Protein AF-F9WXV2-F1 (afdb_monomer_lite)

Secondary structure (DSSP, 8-state):
--SHHHHHHHHHHHTTS-SS----HHHHHHHHHHHHHTTSS-TT-------TT--SPPP--BS-HHHHHHHHHHHHHHHHHH-S-------BPPPPP-

pLDDT: mean 92.04, std 10.63, range [38.59, 98.38]

Structure (mmCIF, N/CA/C/O backbone):
data_AF-F9WXV2-F1
#
_entry.id   AF-F9WXV2-F1
#
loop_
_atom_site.group_PDB
_atom_site.id
_atom_site.type_symbol
_atom_site.label_atom_id
_atom_site.label_alt_id
_atom_site.label_comp_id
_atom_site.label_asym_id
_atom_site.label_entity_id
_atom_site.label_seq_id
_atom_site.pdbx_PDB_ins_code
_atom_site.Cartn_x
_atom_site.Cartn_y
_atom_site.Cartn_z
_atom_site.occupancy
_atom_site.B_iso_or_equiv
_atom_site.auth_seq_id
_atom_site.auth_comp_id
_atom_site.auth_asym_id
_atom_site.auth_atom_id
_atom_site.pdbx_PDB_model_num
ATOM 1 N N . MET A 1 1 ? 16.656 -15.241 -7.286 1.00 62.28 1 MET A N 1
ATOM 2 C CA . MET A 1 1 ? 15.984 -13.935 -7.495 1.00 62.28 1 MET A CA 1
ATOM 3 C C . MET A 1 1 ? 16.531 -13.104 -8.666 1.00 62.28 1 MET A C 1
ATOM 5 O O . MET A 1 1 ? 15.901 -12.114 -8.994 1.00 62.28 1 MET A O 1
ATOM 9 N N . GLY A 1 2 ? 17.633 -13.467 -9.340 1.00 86.69 2 GLY A N 1
ATOM 10 C CA . GLY A 1 2 ? 18.236 -12.636 -10.404 1.00 86.69 2 GLY A CA 1
ATOM 11 C C . GLY A 1 2 ? 17.815 -12.949 -11.848 1.00 86.69 2 GLY A C 1
ATOM 12 O O . GLY A 1 2 ? 18.605 -12.725 -12.754 1.00 86.69 2 GLY A O 1
ATOM 13 N N . SER A 1 3 ? 16.632 -13.526 -12.079 1.00 97.19 3 SER A N 1
ATOM 14 C CA . SER A 1 3 ? 16.162 -13.803 -13.448 1.00 97.19 3 SER A CA 1
ATOM 15 C C . SER A 1 3 ? 15.537 -12.565 -14.095 1.00 97.19 3 SER A C 1
ATOM 17 O O . SER A 1 3 ? 15.032 -11.687 -13.394 1.00 97.19 3 SER A O 1
ATOM 19 N N . GLU A 1 4 ? 15.488 -12.535 -15.429 1.00 96.25 4 GLU A N 1
ATOM 20 C CA . GLU A 1 4 ? 14.813 -11.471 -16.192 1.00 96.25 4 GLU A CA 1
ATOM 21 C C . GLU A 1 4 ? 13.348 -11.300 -15.754 1.00 96.25 4 GLU A C 1
ATOM 23 O O . GLU A 1 4 ? 12.890 -10.186 -15.521 1.00 96.25 4 GLU A O 1
ATOM 28 N N . LEU A 1 5 ? 12.632 -12.406 -15.514 1.00 96.50 5 LEU A N 1
ATOM 29 C CA . LEU A 1 5 ? 11.266 -12.367 -14.980 1.00 96.50 5 LEU A CA 1
ATOM 30 C C . LEU A 1 5 ? 11.187 -11.632 -13.632 1.00 96.50 5 LEU A C 1
ATOM 32 O O . LEU A 1 5 ? 10.332 -10.770 -13.446 1.00 96.50 5 LEU A O 1
ATOM 36 N N . ASN A 1 6 ? 12.087 -11.943 -12.694 1.00 97.50 6 ASN A N 1
ATOM 37 C CA . ASN A 1 6 ? 12.102 -11.288 -11.385 1.00 97.50 6 ASN A CA 1
ATOM 38 C C . ASN A 1 6 ? 12.429 -9.795 -11.501 1.00 97.50 6 ASN A C 1
ATOM 40 O O . ASN A 1 6 ? 11.859 -8.991 -10.766 1.00 97.50 6 ASN A O 1
ATOM 44 N N . ARG A 1 7 ? 13.291 -9.410 -12.451 1.00 96.56 7 ARG A N 1
ATOM 45 C CA . ARG A 1 7 ? 13.565 -8.001 -12.747 1.00 96.56 7 ARG A CA 1
ATOM 46 C C . ARG A 1 7 ? 12.304 -7.274 -13.221 1.00 96.56 7 ARG A C 1
ATOM 48 O O . ARG A 1 7 ? 11.992 -6.220 -12.678 1.00 96.56 7 ARG A O 1
ATOM 55 N N . ARG A 1 8 ? 11.538 -7.854 -14.152 1.00 96.75 8 ARG A N 1
ATOM 56 C CA . ARG A 1 8 ? 10.265 -7.273 -14.629 1.00 96.75 8 ARG A CA 1
ATOM 57 C C . ARG A 1 8 ? 9.224 -7.154 -13.514 1.00 96.75 8 ARG A C 1
ATOM 59 O O . ARG A 1 8 ? 8.533 -6.142 -13.417 1.00 96.75 8 ARG A O 1
ATOM 66 N N . ILE A 1 9 ? 9.138 -8.156 -12.636 1.00 97.19 9 ILE A N 1
ATOM 67 C CA . ILE A 1 9 ? 8.281 -8.101 -11.442 1.00 97.19 9 ILE A CA 1
ATOM 68 C C . ILE A 1 9 ? 8.713 -6.945 -10.531 1.00 97.19 9 ILE A C 1
ATOM 70 O O . ILE A 1 9 ? 7.869 -6.174 -10.075 1.00 97.19 9 ILE A O 1
ATOM 74 N N . PHE A 1 10 ? 10.018 -6.786 -10.300 1.00 97.44 10 PHE A N 1
ATOM 75 C CA . PHE A 1 10 ? 10.550 -5.717 -9.459 1.00 97.44 10 PHE A CA 1
ATOM 76 C C . PHE A 1 10 ? 10.292 -4.321 -10.049 1.00 97.44 10 PHE A C 1
ATOM 78 O O . PHE A 1 10 ? 9.840 -3.438 -9.323 1.00 97.44 10 PHE A O 1
ATOM 85 N N . GLU A 1 11 ? 10.481 -4.131 -11.358 1.00 97.81 11 GLU A N 1
ATOM 86 C CA . GLU A 1 11 ? 10.144 -2.887 -12.070 1.00 97.81 11 GLU A CA 1
ATOM 87 C C . GLU A 1 11 ? 8.673 -2.494 -11.850 1.00 97.81 11 GLU A C 1
ATOM 89 O O . GLU A 1 11 ? 8.374 -1.354 -11.488 1.00 97.81 11 GLU A O 1
ATOM 94 N N . ARG A 1 12 ? 7.749 -3.460 -11.952 1.00 97.44 12 ARG A N 1
ATOM 95 C CA . ARG A 1 12 ? 6.310 -3.245 -11.717 1.00 97.44 12 ARG A CA 1
ATOM 96 C C . ARG A 1 12 ? 5.951 -3.024 -10.248 1.00 97.44 12 ARG A C 1
ATOM 98 O O . ARG A 1 12 ? 4.973 -2.328 -9.975 1.00 97.4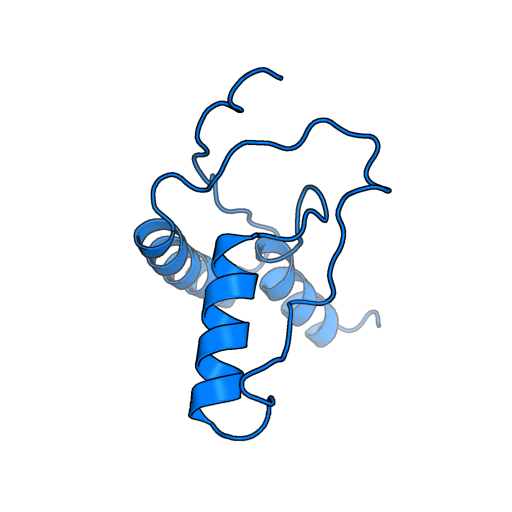4 12 ARG A O 1
ATOM 105 N N 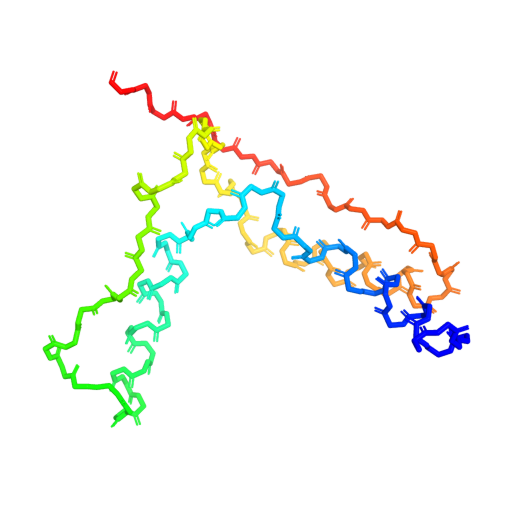. ALA A 1 13 ? 6.700 -3.604 -9.314 1.00 97.50 13 ALA A N 1
ATOM 106 C CA . ALA A 1 13 ? 6.488 -3.432 -7.878 1.00 97.50 13 ALA A CA 1
ATOM 107 C C . ALA A 1 13 ? 7.042 -2.096 -7.354 1.00 97.50 13 ALA A C 1
ATOM 109 O O . ALA A 1 13 ? 6.526 -1.555 -6.374 1.00 97.50 13 ALA A O 1
ATOM 110 N N . PHE A 1 14 ? 8.060 -1.535 -8.016 1.00 97.75 14 PHE A N 1
ATOM 111 C CA . PHE A 1 14 ? 8.811 -0.371 -7.541 1.00 97.75 14 PHE A CA 1
ATOM 112 C C . PHE A 1 14 ? 7.935 0.854 -7.220 1.00 97.75 14 PHE A C 1
ATOM 114 O O . PHE A 1 14 ? 8.141 1.554 -6.220 1.00 97.75 14 PHE A O 1
ATOM 121 N N . ALA A 1 15 ? 6.901 1.092 -8.027 1.00 97.00 15 ALA A N 1
ATOM 122 C CA . ALA A 1 15 ? 5.971 2.198 -7.833 1.00 97.00 15 ALA A CA 1
ATOM 123 C C . ALA A 1 15 ? 5.156 2.094 -6.526 1.00 97.00 15 ALA A C 1
ATOM 125 O O . ALA A 1 15 ? 4.748 3.122 -5.987 1.00 97.00 15 ALA A O 1
ATOM 126 N N . TYR A 1 16 ? 4.973 0.885 -5.982 1.00 96.31 16 TYR A N 1
ATOM 127 C CA . TYR A 1 16 ? 4.113 0.614 -4.825 1.00 96.31 16 TYR A CA 1
ATOM 128 C C . TYR A 1 16 ? 4.837 0.583 -3.480 1.00 96.31 16 TYR A C 1
ATOM 130 O O . TYR A 1 16 ? 4.175 0.559 -2.443 1.00 96.31 16 TYR A O 1
ATOM 138 N N . PHE A 1 17 ? 6.173 0.620 -3.451 1.00 95.81 17 PHE A N 1
ATOM 139 C CA . PHE A 1 17 ? 6.889 0.665 -2.176 1.00 95.81 17 PHE A CA 1
ATOM 140 C C . PHE A 1 17 ? 6.469 1.883 -1.350 1.00 95.81 17 PHE A C 1
ATOM 142 O O . PHE A 1 17 ? 6.532 3.030 -1.814 1.00 95.81 17 PHE A O 1
ATOM 149 N N . SER A 1 18 ? 6.077 1.648 -0.100 1.00 92.06 18 SER A N 1
ATOM 150 C CA . SER A 1 18 ? 5.820 2.749 0.820 1.00 92.06 18 SER A CA 1
ATOM 151 C C . SER A 1 18 ? 7.123 3.507 1.065 1.00 92.06 18 SER A C 1
ATOM 153 O O . SER A 1 18 ? 8.116 2.930 1.494 1.00 92.06 18 SER A O 1
ATOM 155 N N . LYS A 1 19 ? 7.125 4.813 0.774 1.00 89.44 19 LYS A N 1
ATOM 156 C CA . LYS A 1 19 ? 8.304 5.677 0.957 1.00 89.44 19 LYS A CA 1
ATOM 157 C C . LYS A 1 19 ? 8.682 5.826 2.436 1.00 89.44 19 LYS A C 1
ATOM 159 O O . LYS A 1 19 ? 9.835 6.087 2.742 1.00 89.44 19 LYS A O 1
ATOM 164 N N . ASN A 1 20 ? 7.700 5.716 3.330 1.00 89.00 20 ASN A N 1
ATOM 165 C CA . ASN A 1 20 ? 7.835 6.086 4.737 1.00 89.00 20 ASN A CA 1
ATOM 166 C C . ASN A 1 20 ? 7.260 5.041 5.699 1.00 89.00 20 ASN A C 1
ATOM 168 O O . ASN A 1 20 ? 7.091 5.355 6.869 1.00 89.00 20 ASN A O 1
ATOM 172 N N . LEU A 1 21 ? 6.876 3.860 5.200 1.00 92.19 21 LEU A N 1
ATOM 173 C CA . LEU A 1 21 ? 6.321 2.728 5.961 1.00 92.19 21 LEU A CA 1
ATOM 174 C C . LEU A 1 21 ? 5.133 3.066 6.887 1.00 92.19 21 LEU A C 1
ATOM 176 O O . LEU A 1 21 ? 4.739 2.250 7.714 1.00 92.19 21 LEU A O 1
ATOM 180 N N . ARG A 1 22 ? 4.536 4.254 6.741 1.00 91.75 22 ARG A N 1
ATOM 181 C CA . ARG A 1 22 ? 3.469 4.735 7.610 1.00 91.75 22 ARG A CA 1
ATOM 182 C C . ARG A 1 22 ? 2.170 4.027 7.264 1.00 91.75 22 ARG A C 1
ATOM 184 O O . ARG A 1 22 ? 1.761 4.004 6.104 1.00 91.75 22 ARG A O 1
ATOM 191 N N . ASN A 1 23 ? 1.487 3.524 8.284 1.00 93.44 23 ASN A N 1
ATOM 192 C CA . ASN A 1 23 ? 0.119 3.050 8.150 1.00 93.44 23 ASN A CA 1
ATOM 193 C C . ASN A 1 23 ? -0.809 4.214 7.794 1.00 93.44 23 ASN A C 1
ATOM 195 O O . ASN A 1 23 ? -0.780 5.260 8.451 1.00 93.44 23 ASN A O 1
ATOM 199 N N . VAL A 1 24 ? -1.647 4.014 6.778 1.00 91.19 24 VAL A N 1
ATOM 200 C CA . VAL A 1 24 ? -2.611 5.003 6.284 1.00 91.19 24 VAL A CA 1
ATOM 201 C C . VAL A 1 24 ? -3.945 4.794 7.000 1.00 91.19 24 VAL A C 1
ATOM 203 O O . VAL A 1 24 ? -4.622 3.797 6.764 1.00 91.19 24 VAL A O 1
ATOM 206 N N . ALA A 1 25 ? -4.323 5.730 7.874 1.00 91.75 25 ALA A N 1
ATOM 207 C CA . ALA A 1 25 ? -5.497 5.588 8.741 1.00 91.75 25 ALA A CA 1
ATOM 208 C C . ALA A 1 25 ? -6.806 5.399 7.959 1.00 91.75 25 ALA A C 1
ATOM 210 O O . ALA A 1 25 ? -7.573 4.486 8.257 1.00 91.75 25 ALA A O 1
ATOM 211 N N . ARG A 1 26 ? -7.013 6.200 6.904 1.00 92.00 26 ARG A N 1
ATOM 212 C CA . ARG A 1 26 ? -8.166 6.081 5.998 1.00 92.00 26 ARG A CA 1
ATOM 213 C C . ARG A 1 26 ? -8.312 4.669 5.427 1.00 92.00 26 ARG A C 1
ATOM 215 O O . ARG A 1 26 ? -9.415 4.130 5.394 1.00 92.00 26 ARG A O 1
ATOM 222 N N . ASP A 1 27 ? -7.210 4.084 4.962 1.00 94.94 27 ASP A N 1
ATOM 223 C CA . ASP A 1 27 ? -7.235 2.766 4.327 1.00 94.94 27 ASP A CA 1
ATOM 224 C C . ASP A 1 27 ? -7.580 1.692 5.359 1.00 94.94 27 ASP A C 1
ATOM 226 O O . ASP A 1 27 ? -8.444 0.860 5.095 1.00 94.94 27 ASP A O 1
ATOM 230 N N . TRP A 1 28 ? -7.003 1.773 6.564 1.00 96.62 28 TRP A N 1
ATOM 231 C CA . TRP A 1 28 ? -7.360 0.907 7.690 1.00 96.62 28 TRP A CA 1
ATOM 232 C C . TRP A 1 28 ? -8.843 1.006 8.064 1.00 96.62 28 TRP A C 1
ATOM 234 O O . TRP A 1 28 ? -9.509 -0.018 8.206 1.00 96.62 28 TRP A O 1
ATOM 244 N N . GLU A 1 29 ? -9.399 2.213 8.157 1.00 96.25 29 GLU A N 1
ATOM 245 C CA . GLU A 1 29 ? -10.824 2.408 8.445 1.00 96.25 29 GLU A CA 1
ATOM 246 C C . GLU A 1 29 ? -11.718 1.777 7.364 1.00 96.25 29 GLU A C 1
ATOM 248 O O . GLU A 1 29 ? -12.721 1.119 7.666 1.00 96.25 29 GLU A O 1
ATOM 253 N N . GLN A 1 30 ? -11.363 1.957 6.089 1.00 96.12 30 GLN A N 1
ATOM 254 C CA . GLN A 1 30 ? -12.106 1.381 4.970 1.00 96.12 30 GLN A CA 1
ATOM 255 C C . GLN A 1 30 ? -12.061 -0.149 4.986 1.00 96.12 30 GLN A C 1
ATOM 257 O O . GLN A 1 30 ? -13.118 -0.781 4.915 1.00 96.12 30 GLN A O 1
ATOM 262 N N . VAL A 1 31 ? -10.878 -0.755 5.127 1.00 97.81 31 VAL A N 1
ATOM 263 C CA . VAL A 1 31 ? -10.753 -2.222 5.111 1.00 97.81 31 VAL A CA 1
ATOM 264 C C . VAL A 1 31 ? -11.332 -2.865 6.367 1.00 97.81 31 VAL A C 1
ATOM 266 O O . VAL A 1 31 ? -11.911 -3.943 6.272 1.00 97.81 31 VAL A O 1
ATOM 269 N N . THR A 1 32 ? -11.277 -2.201 7.525 1.00 98.25 32 THR A N 1
ATOM 270 C CA . THR A 1 32 ? -11.943 -2.686 8.739 1.00 98.25 32 THR A CA 1
ATOM 271 C C . THR A 1 32 ? -13.461 -2.680 8.579 1.00 98.25 32 THR A C 1
ATOM 273 O O . THR A 1 32 ? -14.099 -3.692 8.866 1.00 98.25 32 THR A O 1
ATOM 276 N N . ARG A 1 33 ? -14.059 -1.597 8.062 1.00 98.19 33 ARG A N 1
ATOM 277 C CA . ARG A 1 33 ? -15.504 -1.577 7.761 1.00 98.19 33 ARG A CA 1
ATOM 278 C C . ARG A 1 33 ? -15.882 -2.629 6.726 1.00 98.19 33 ARG A C 1
ATOM 280 O O . ARG A 1 33 ? -16.905 -3.293 6.870 1.00 98.19 33 ARG A O 1
ATOM 287 N N . TYR A 1 34 ? -15.051 -2.803 5.703 1.00 98.31 34 TYR A N 1
ATOM 288 C CA . TYR A 1 34 ? -15.285 -3.814 4.682 1.00 98.31 34 TYR A CA 1
ATOM 289 C C . TYR A 1 34 ? -15.212 -5.238 5.251 1.00 98.31 34 TYR A C 1
ATOM 291 O O . TYR A 1 34 ? -16.090 -6.047 4.970 1.00 98.31 34 TYR A O 1
ATOM 299 N N . GLY A 1 35 ? -14.240 -5.533 6.116 1.00 98.38 35 GLY A N 1
ATOM 300 C CA . GLY A 1 35 ? -14.137 -6.830 6.787 1.00 98.38 35 GLY A CA 1
ATOM 301 C C . GLY A 1 35 ? -15.323 -7.130 7.709 1.00 98.38 35 GLY A C 1
ATOM 302 O O . GLY A 1 35 ? -15.803 -8.262 7.717 1.00 98.38 35 GLY A O 1
ATOM 303 N N . LYS A 1 36 ? -15.854 -6.118 8.415 1.00 98.31 36 LYS A N 1
ATOM 304 C CA . LYS A 1 36 ? -17.105 -6.247 9.191 1.00 98.31 36 LYS A CA 1
ATOM 305 C C . LYS A 1 36 ? -18.286 -6.575 8.282 1.00 98.31 36 LYS A C 1
ATOM 307 O O . LYS A 1 36 ? -18.981 -7.559 8.500 1.00 98.31 36 LYS A O 1
ATOM 312 N N . ARG A 1 37 ? -18.433 -5.834 7.177 1.00 98.38 37 ARG A N 1
ATOM 313 C CA . ARG A 1 37 ? -19.467 -6.087 6.159 1.00 98.38 37 ARG A CA 1
ATOM 314 C C . ARG A 1 37 ? -19.396 -7.500 5.570 1.00 98.38 37 ARG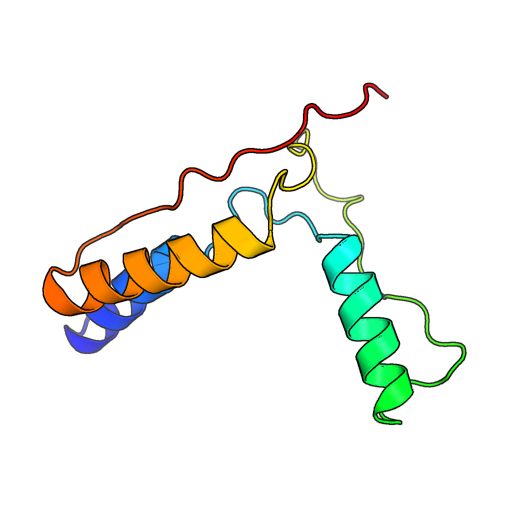 A C 1
ATOM 316 O O . ARG A 1 37 ? -20.435 -8.073 5.262 1.00 98.38 37 ARG A O 1
ATOM 323 N N . LEU A 1 38 ? -18.196 -8.045 5.376 1.00 98.31 38 LEU A N 1
ATOM 324 C CA . LEU A 1 38 ? -18.000 -9.411 4.881 1.00 98.31 38 LEU A CA 1
ATOM 325 C C . LEU A 1 38 ? -18.230 -10.493 5.953 1.00 98.31 38 LEU A C 1
ATOM 327 O O . LEU A 1 38 ? -18.212 -11.674 5.618 1.00 98.31 38 LEU A O 1
ATOM 331 N N . GLY A 1 39 ? -18.408 -10.121 7.224 1.00 97.94 39 GLY A N 1
ATOM 332 C CA . GLY A 1 39 ? -18.562 -11.059 8.339 1.00 97.94 39 GLY A CA 1
ATOM 333 C C . GLY A 1 39 ? -17.265 -11.755 8.768 1.00 97.94 39 GLY A C 1
ATOM 334 O O . GLY A 1 39 ? -17.312 -12.696 9.553 1.00 97.94 39 GLY A O 1
ATOM 335 N N . VAL A 1 40 ? -16.105 -11.309 8.270 1.00 98.31 40 VAL A N 1
ATOM 336 C CA . VAL A 1 40 ? -14.786 -11.865 8.639 1.00 98.31 40 VAL A CA 1
ATOM 337 C C . VAL A 1 40 ? -14.143 -11.129 9.817 1.00 98.31 40 VAL A C 1
ATOM 339 O O . VAL A 1 40 ? -13.192 -11.630 10.409 1.00 98.31 40 VAL A O 1
ATOM 342 N N . LEU A 1 41 ? -14.663 -9.950 10.171 1.00 98.25 41 LEU A N 1
ATOM 343 C CA . LEU A 1 41 ? -14.307 -9.211 11.382 1.00 98.25 41 LEU A CA 1
ATOM 344 C C . LEU A 1 41 ? -15.552 -9.019 12.247 1.00 98.25 41 LEU A C 1
ATOM 346 O O . LEU A 1 41 ? -16.622 -8.701 11.737 1.00 98.25 41 LEU A O 1
ATOM 350 N N . ALA A 1 42 ? -15.398 -9.160 13.563 1.00 98.12 42 ALA A N 1
ATOM 351 C CA . ALA A 1 42 ? -16.469 -8.866 14.508 1.00 98.12 42 ALA A CA 1
ATOM 352 C C . ALA A 1 42 ? -16.830 -7.368 14.504 1.00 98.12 42 ALA A C 1
ATOM 354 O O . ALA A 1 42 ? -15.967 -6.512 14.299 1.00 98.12 42 ALA A O 1
ATOM 355 N N . GLU A 1 43 ? -18.080 -7.033 14.834 1.00 96.75 43 GLU A N 1
ATOM 356 C CA . GLU A 1 43 ? -18.537 -5.635 14.924 1.00 96.75 43 GLU A CA 1
ATOM 357 C C . GLU A 1 43 ? -17.714 -4.799 15.918 1.00 96.75 43 GLU A C 1
ATOM 359 O O . GLU A 1 43 ? -17.401 -3.637 15.657 1.00 96.75 43 GLU A O 1
ATOM 364 N N . GLY A 1 44 ? -17.263 -5.414 17.016 1.00 97.38 44 GLY A N 1
ATOM 365 C CA . GLY A 1 44 ? -16.386 -4.790 18.012 1.00 97.38 44 GLY A CA 1
ATOM 366 C C . GLY A 1 44 ? -14.902 -4.725 17.630 1.00 97.38 44 GLY A C 1
ATOM 367 O O . GLY A 1 44 ? -14.094 -4.295 18.445 1.00 97.38 44 GLY A O 1
ATOM 368 N N . PHE A 1 45 ? -14.509 -5.170 16.431 1.00 98.19 45 PHE A N 1
ATOM 369 C CA . PHE A 1 45 ? -13.103 -5.173 16.025 1.00 98.19 45 PHE A CA 1
ATOM 370 C C . PHE A 1 45 ? -12.558 -3.749 15.845 1.00 98.19 45 PHE A C 1
ATOM 372 O O . PHE A 1 45 ? -13.165 -2.918 15.153 1.00 98.19 45 PHE A O 1
ATOM 379 N N . THR A 1 46 ? -11.373 -3.519 16.412 1.00 96.69 46 THR A N 1
ATOM 380 C CA . THR A 1 46 ? -10.594 -2.279 16.309 1.00 96.69 46 THR A CA 1
ATOM 381 C C . THR A 1 46 ? -9.356 -2.529 15.439 1.00 96.69 46 THR A C 1
ATOM 383 O O . THR A 1 46 ? -8.685 -3.541 15.651 1.00 96.69 46 THR A O 1
ATOM 386 N N . PRO A 1 47 ? -9.022 -1.637 14.481 1.00 96.88 47 PRO A N 1
ATOM 387 C CA . PRO A 1 47 ? -7.813 -1.757 13.665 1.00 96.88 47 PRO A CA 1
ATOM 388 C C . PRO A 1 47 ? -6.554 -1.958 14.519 1.00 96.88 47 PRO A C 1
ATOM 390 O O . PRO A 1 47 ? -6.310 -1.218 15.468 1.00 96.88 47 PRO A O 1
ATOM 393 N N . ASN A 1 48 ? -5.737 -2.944 14.163 1.00 96.50 48 ASN A N 1
ATOM 394 C CA . ASN A 1 48 ? -4.585 -3.400 14.939 1.00 96.50 48 ASN A CA 1
ATOM 395 C C . ASN A 1 48 ? -3.252 -2.984 14.295 1.00 96.50 48 ASN A C 1
ATOM 397 O O . ASN A 1 48 ? -2.396 -3.821 14.012 1.00 96.50 48 ASN A O 1
ATOM 401 N N . TYR A 1 49 ? -3.074 -1.681 14.070 1.00 96.19 49 TYR A N 1
ATOM 402 C CA . TYR A 1 49 ? -1.834 -1.103 13.549 1.00 96.19 49 TYR A CA 1
ATOM 403 C C . TYR A 1 49 ? -1.313 0.012 14.452 1.00 96.19 49 TYR A C 1
ATOM 405 O O . TYR A 1 49 ? -2.068 0.641 15.188 1.00 96.19 49 TYR A O 1
ATOM 413 N N . THR A 1 50 ? -0.015 0.298 14.366 1.00 95.31 50 THR A N 1
ATOM 414 C CA . THR A 1 50 ? 0.594 1.429 15.069 1.00 95.31 50 THR A CA 1
ATOM 415 C C . THR A 1 50 ? 1.679 2.083 14.222 1.00 95.31 50 THR A C 1
ATOM 417 O O . THR A 1 50 ? 2.366 1.423 13.448 1.00 95.31 50 THR A O 1
ATOM 420 N N . ASN A 1 51 ? 1.818 3.400 14.370 1.00 93.31 51 ASN A N 1
ATOM 421 C CA . ASN A 1 51 ? 2.932 4.183 13.829 1.00 93.31 51 ASN A CA 1
ATOM 422 C C . ASN A 1 51 ? 3.853 4.711 14.946 1.00 93.31 51 ASN A C 1
ATOM 424 O O . ASN A 1 51 ? 4.733 5.512 14.663 1.00 93.31 51 ASN A O 1
ATOM 428 N N . GLN A 1 52 ? 3.650 4.293 16.203 1.00 94.62 52 GLN A N 1
ATOM 429 C CA . GLN A 1 52 ? 4.374 4.818 17.374 1.00 94.62 52 GLN A CA 1
ATOM 430 C C . GLN A 1 52 ? 5.884 4.556 17.333 1.00 94.62 52 GLN A C 1
ATOM 432 O O . GLN A 1 52 ? 6.641 5.270 17.976 1.00 94.62 52 GLN A O 1
ATOM 437 N N . PHE A 1 53 ? 6.312 3.547 16.576 1.00 94.69 53 PHE A N 1
ATOM 438 C CA . PHE A 1 53 ? 7.720 3.179 16.422 1.00 94.69 53 PHE A CA 1
ATOM 439 C C . PHE A 1 53 ? 8.388 3.832 15.201 1.00 94.69 53 PHE A C 1
ATOM 441 O O . PHE A 1 53 ? 9.525 3.503 14.882 1.00 94.69 53 PHE A O 1
ATOM 448 N N . LEU A 1 54 ? 7.685 4.711 14.474 1.00 92.06 54 LEU A N 1
ATOM 449 C CA . LEU A 1 54 ? 8.279 5.464 13.370 1.00 92.06 54 LEU A CA 1
ATOM 450 C C . LEU A 1 54 ? 8.913 6.742 13.917 1.00 92.06 54 LEU A C 1
ATOM 452 O O . LEU A 1 54 ? 8.221 7.591 14.471 1.00 92.06 54 LEU A O 1
ATOM 456 N N . GLU A 1 55 ? 10.221 6.886 13.727 1.00 92.69 55 GLU A N 1
ATOM 457 C CA . GLU A 1 55 ? 10.994 8.010 14.274 1.00 92.69 55 GLU A CA 1
ATOM 458 C C . GLU A 1 55 ? 11.055 9.226 13.334 1.00 92.69 55 GLU A C 1
ATOM 460 O O . GLU A 1 55 ? 11.505 10.301 13.724 1.00 92.69 55 GLU A O 1
ATOM 465 N N . TRP A 1 56 ? 10.603 9.087 12.085 1.00 88.44 56 TRP A N 1
ATOM 466 C CA . TRP A 1 56 ? 10.586 10.178 11.110 1.00 88.44 56 TRP A CA 1
ATOM 467 C C . TRP A 1 56 ? 9.234 10.889 11.053 1.00 88.44 56 TRP A C 1
ATOM 469 O O . TRP A 1 56 ? 8.167 10.271 11.122 1.00 88.44 56 TRP A O 1
ATOM 479 N N . THR A 1 57 ? 9.274 12.201 10.815 1.00 77.75 57 THR A N 1
ATOM 480 C CA . THR A 1 57 ? 8.071 12.997 10.562 1.00 77.75 57 THR A CA 1
ATOM 481 C C . THR A 1 57 ? 7.397 12.509 9.284 1.00 77.75 57 THR A C 1
ATOM 483 O O . THR A 1 57 ? 7.967 12.544 8.191 1.00 77.75 57 THR A O 1
ATOM 486 N N . GLY A 1 58 ? 6.171 12.008 9.418 1.00 70.38 58 GLY A N 1
ATOM 487 C CA . GLY A 1 58 ? 5.384 11.577 8.271 1.00 70.38 58 GLY A CA 1
ATOM 488 C C . GLY A 1 58 ? 4.996 12.760 7.383 1.00 70.38 58 GLY A C 1
ATOM 489 O O . GLY A 1 58 ? 4.830 13.873 7.855 1.00 70.38 58 GLY A O 1
ATOM 490 N N . GLU A 1 59 ? 4.795 12.511 6.094 1.00 75.06 59 GLU A N 1
ATOM 491 C CA . GLU A 1 59 ? 4.106 13.460 5.216 1.00 75.06 59 GLU A CA 1
ATOM 492 C C . GLU A 1 59 ? 2.593 13.434 5.542 1.00 75.06 59 GLU A C 1
ATOM 494 O O . GLU A 1 59 ? 2.102 12.455 6.129 1.00 75.06 59 GLU A O 1
ATOM 499 N N . GLY A 1 60 ? 1.851 14.481 5.168 1.00 80.81 60 GLY A N 1
ATOM 500 C CA . GLY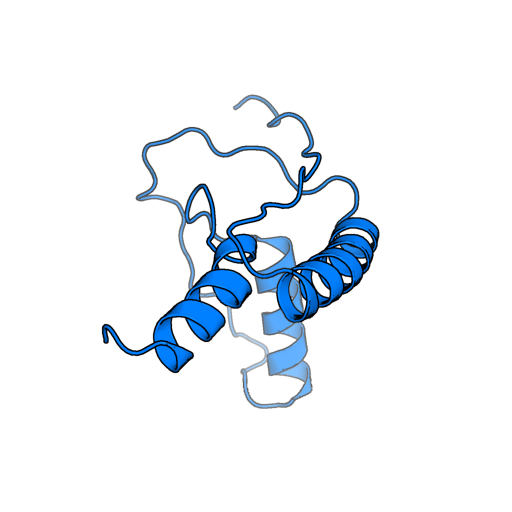 A 1 60 ? 0.395 14.505 5.312 1.00 80.81 60 GLY A CA 1
ATOM 501 C C . GLY A 1 60 ? -0.313 13.470 4.432 1.00 80.81 60 GLY A C 1
ATOM 502 O O . GLY A 1 60 ? 0.304 12.618 3.772 1.00 80.81 60 GLY A O 1
ATOM 503 N N . GLU A 1 61 ? -1.639 13.529 4.443 1.00 85.38 61 GLU A N 1
ATOM 504 C CA . GLU A 1 61 ? -2.475 12.620 3.665 1.00 85.38 61 GLU A CA 1
ATOM 505 C C . GLU A 1 61 ? -2.381 12.909 2.164 1.00 85.38 61 GLU A C 1
ATOM 507 O O . GLU A 1 61 ? -2.001 13.997 1.734 1.00 85.38 61 GLU A O 1
ATOM 512 N N . GLN A 1 62 ? -2.722 11.915 1.346 1.00 88.44 62 GLN A N 1
ATOM 513 C CA . GLN A 1 62 ? -2.854 12.106 -0.097 1.00 88.44 62 GLN A CA 1
ATOM 514 C C . GLN A 1 62 ? -3.962 13.116 -0.392 1.00 88.44 62 GLN A C 1
ATOM 516 O O . GLN A 1 62 ? -5.082 12.954 0.086 1.00 88.44 62 GLN A O 1
ATOM 521 N N . ALA A 1 63 ? -3.657 14.120 -1.214 1.00 90.88 63 ALA A N 1
ATOM 522 C CA . ALA A 1 63 ? -4.624 15.159 -1.559 1.00 90.88 63 ALA A CA 1
ATOM 523 C C . ALA A 1 63 ? -5.728 14.653 -2.508 1.00 90.88 63 ALA A C 1
ATOM 525 O O . ALA A 1 63 ? -6.865 15.101 -2.413 1.00 90.88 63 ALA A O 1
ATOM 526 N N . ASP A 1 64 ? -5.404 13.720 -3.411 1.00 93.69 64 ASP A N 1
ATOM 527 C CA . ASP A 1 64 ? -6.359 13.121 -4.354 1.00 93.69 64 ASP A CA 1
ATOM 528 C C . ASP A 1 64 ? -6.068 11.621 -4.555 1.00 93.69 64 ASP A C 1
ATOM 530 O O . ASP A 1 64 ? -5.462 11.219 -5.552 1.00 93.69 64 ASP A O 1
ATOM 534 N N . PRO A 1 65 ? -6.502 10.765 -3.613 1.00 91.62 65 PRO A N 1
ATOM 535 C CA . PRO A 1 65 ? -6.205 9.332 -3.641 1.00 91.62 65 PRO A CA 1
ATOM 536 C C . PRO A 1 65 ? -6.772 8.624 -4.877 1.00 91.62 65 PRO A C 1
ATOM 538 O O . PRO A 1 65 ? -6.158 7.705 -5.417 1.00 91.62 65 PRO A O 1
ATOM 541 N N . THR A 1 66 ? -7.946 9.057 -5.346 1.00 94.38 66 THR A N 1
ATOM 542 C CA . THR A 1 66 ? -8.603 8.455 -6.515 1.00 94.38 66 THR A CA 1
ATOM 543 C C . THR A 1 66 ? -7.883 8.856 -7.798 1.00 94.38 66 THR A C 1
ATOM 545 O O . THR A 1 66 ? -7.629 8.012 -8.661 1.00 94.38 66 THR A O 1
ATOM 548 N N . GLY A 1 67 ? -7.511 10.130 -7.938 1.00 96.25 67 GLY A N 1
ATOM 549 C CA . GLY A 1 67 ? -6.687 10.576 -9.055 1.00 96.25 67 GLY A CA 1
ATOM 550 C C . GLY A 1 67 ? -5.301 9.939 -9.040 1.00 96.25 67 GLY A C 1
ATOM 551 O O . GLY A 1 67 ? -4.805 9.559 -10.101 1.00 96.25 67 GLY A O 1
ATOM 552 N N . ASP A 1 68 ? -4.691 9.761 -7.865 1.00 95.50 68 ASP A N 1
ATOM 553 C CA . ASP A 1 68 ? -3.422 9.043 -7.708 1.00 95.50 68 ASP A CA 1
ATOM 554 C C . ASP A 1 68 ? -3.535 7.598 -8.216 1.00 95.50 68 ASP A C 1
ATOM 556 O O . ASP A 1 68 ? -2.673 7.145 -8.970 1.00 95.50 68 ASP A O 1
ATOM 560 N N . GLN A 1 69 ? -4.618 6.887 -7.878 1.00 95.38 69 GLN A N 1
ATOM 561 C CA . GLN A 1 69 ? -4.868 5.532 -8.379 1.00 95.38 69 GLN A CA 1
ATOM 562 C C . GLN A 1 69 ? -5.011 5.488 -9.905 1.00 95.38 69 GLN A C 1
ATOM 564 O O . GLN A 1 69 ? -4.399 4.635 -10.547 1.00 95.38 69 GLN A O 1
ATOM 569 N N . LYS A 1 70 ? -5.750 6.426 -10.512 1.00 97.69 70 LYS A N 1
ATOM 570 C CA . LYS A 1 70 ? -5.866 6.509 -11.980 1.00 97.69 70 LYS A CA 1
ATOM 571 C C . LYS A 1 70 ? -4.508 6.748 -12.643 1.00 97.69 70 LYS A C 1
ATOM 573 O O . LYS A 1 70 ? -4.174 6.080 -13.616 1.00 97.69 70 LYS A O 1
ATOM 578 N N . ARG A 1 71 ? -3.687 7.646 -12.088 1.00 97.56 71 ARG A N 1
ATOM 579 C CA . ARG A 1 71 ? -2.329 7.896 -12.602 1.00 97.56 71 ARG A CA 1
ATOM 580 C C . ARG A 1 71 ? -1.400 6.702 -1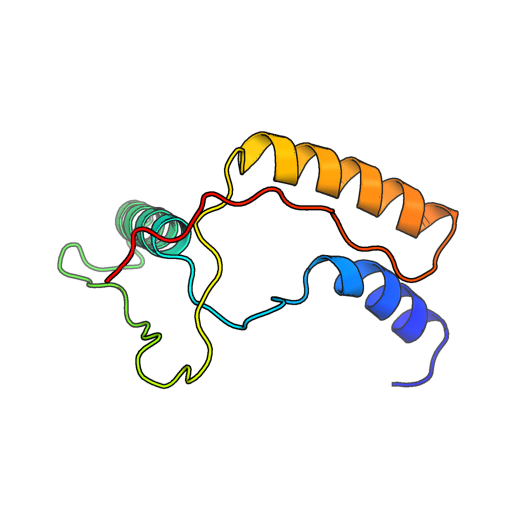2.398 1.00 97.56 71 ARG A C 1
ATOM 582 O O . ARG A 1 71 ? -0.549 6.456 -13.246 1.00 97.56 71 ARG A O 1
ATOM 589 N N . MET A 1 72 ? -1.574 5.944 -11.316 1.00 97.81 72 MET A N 1
ATOM 590 C CA . MET A 1 72 ? -0.844 4.697 -11.096 1.00 97.81 72 MET A CA 1
ATOM 591 C C . MET A 1 72 ? -1.174 3.655 -12.173 1.00 97.81 72 MET A C 1
ATOM 593 O O . MET A 1 72 ? -0.264 3.000 -12.666 1.00 97.81 72 MET A O 1
ATOM 597 N N . VAL A 1 73 ? -2.440 3.524 -12.586 1.00 98.00 73 VAL A N 1
ATOM 598 C CA . VAL A 1 73 ? -2.823 2.614 -13.683 1.00 98.00 73 VAL A CA 1
ATOM 599 C C . VAL A 1 73 ? -2.075 2.961 -14.970 1.00 98.00 73 VAL A C 1
ATOM 601 O O . VAL A 1 73 ? -1.471 2.075 -15.573 1.00 98.00 73 VAL A O 1
ATOM 604 N N . GLU A 1 74 ? -2.056 4.237 -15.361 1.00 98.19 74 GLU A N 1
ATOM 605 C CA . GLU A 1 74 ? -1.320 4.672 -16.555 1.00 98.19 74 GLU A CA 1
ATOM 606 C C . GLU A 1 74 ? 0.192 4.453 -16.411 1.00 98.19 74 GLU A C 1
ATOM 608 O O . GLU A 1 74 ? 0.827 3.922 -17.320 1.00 98.19 74 GLU A O 1
ATOM 613 N N . LEU A 1 75 ? 0.769 4.751 -15.241 1.00 97.94 75 LEU A N 1
ATOM 614 C CA . LEU A 1 75 ? 2.184 4.487 -14.967 1.00 97.94 75 LEU A CA 1
ATOM 615 C C . LEU A 1 75 ? 2.534 3.003 -15.146 1.00 97.94 75 LEU A C 1
ATOM 617 O O . LEU A 1 75 ? 3.557 2.674 -15.742 1.00 97.94 75 LEU A O 1
ATOM 621 N N . GLN A 1 76 ? 1.683 2.101 -14.657 1.00 98.38 76 GLN A N 1
ATOM 622 C CA . GLN A 1 76 ? 1.925 0.664 -14.750 1.00 98.38 76 GLN A CA 1
ATO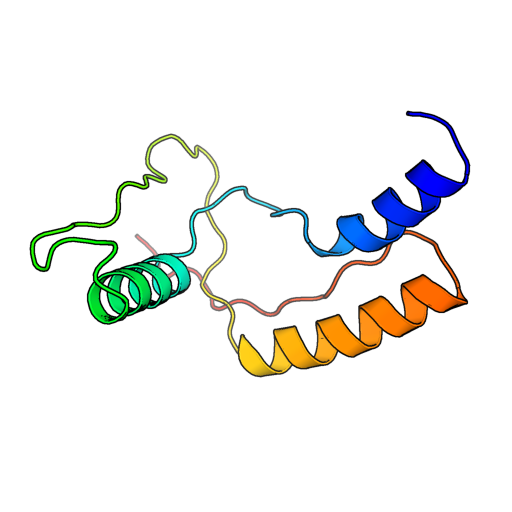M 623 C C . GLN A 1 76 ? 1.826 0.124 -16.179 1.00 98.38 76 GLN A C 1
ATOM 625 O O . GLN A 1 76 ? 2.495 -0.869 -16.468 1.00 98.38 76 GLN A O 1
ATOM 630 N N . LYS A 1 77 ? 1.033 0.751 -17.061 1.00 98.31 77 LYS A N 1
ATOM 631 C CA . LYS A 1 77 ? 1.028 0.434 -18.501 1.00 98.31 77 LYS A CA 1
ATOM 632 C C . LYS A 1 77 ? 2.367 0.809 -19.130 1.00 98.31 77 LYS A C 1
ATOM 634 O O . LYS A 1 77 ? 3.002 -0.039 -19.743 1.00 98.31 77 LYS A O 1
ATOM 639 N N . VAL A 1 78 ? 2.853 2.020 -18.853 1.00 98.06 78 VAL A N 1
ATOM 640 C CA . VAL A 1 78 ? 4.159 2.489 -19.340 1.00 98.06 78 VAL A CA 1
ATOM 641 C C . VAL A 1 78 ? 5.294 1.579 -18.860 1.00 98.06 78 VAL A C 1
ATOM 643 O O . VAL A 1 78 ? 6.144 1.188 -19.650 1.00 98.06 78 VAL A O 1
ATOM 646 N N . VAL A 1 79 ? 5.306 1.173 -17.584 1.00 97.88 79 VAL A N 1
ATOM 647 C CA . VAL A 1 79 ? 6.331 0.239 -17.072 1.00 97.88 79 VAL A CA 1
ATOM 648 C C . VAL A 1 79 ? 6.206 -1.152 -17.709 1.00 97.88 79 VAL A C 1
ATOM 650 O O . VAL A 1 79 ? 7.209 -1.840 -17.866 1.00 97.88 79 VAL A O 1
ATOM 653 N N . ALA A 1 80 ? 5.004 -1.595 -18.084 1.00 97.38 80 ALA A N 1
ATOM 654 C CA . ALA A 1 80 ? 4.831 -2.879 -18.763 1.00 97.38 80 ALA A CA 1
ATOM 655 C C . ALA A 1 80 ? 5.444 -2.885 -20.174 1.00 97.38 80 ALA A C 1
ATOM 657 O O . ALA A 1 80 ? 6.006 -3.902 -20.574 1.00 97.38 80 ALA A O 1
ATOM 658 N N . GLU A 1 81 ? 5.349 -1.767 -20.896 1.00 97.69 81 GLU A N 1
ATOM 659 C CA . GLU A 1 81 ? 5.861 -1.620 -22.264 1.00 97.69 81 GLU A CA 1
ATOM 660 C C . GLU A 1 81 ? 7.354 -1.266 -22.289 1.00 97.69 81 GLU A C 1
ATOM 662 O O . GLU A 1 81 ? 8.138 -1.883 -23.008 1.00 97.69 81 GLU A O 1
ATOM 667 N N . GLU A 1 82 ? 7.765 -0.299 -21.469 1.00 97.38 82 GLU A N 1
ATOM 668 C CA . GLU A 1 82 ? 9.103 0.299 -21.522 1.00 97.38 82 GLU A CA 1
ATOM 669 C C . GLU A 1 82 ? 10.057 -0.252 -20.447 1.00 97.38 82 GLU A C 1
ATOM 671 O O . GLU A 1 82 ? 11.271 -0.062 -20.530 1.00 97.38 82 GLU A O 1
ATOM 676 N N . GLY A 1 83 ? 9.536 -0.936 -19.424 1.00 94.88 83 GLY A N 1
ATOM 677 C CA . GLY A 1 83 ? 10.306 -1.340 -18.246 1.00 94.88 83 GLY A CA 1
ATOM 678 C C . GLY A 1 83 ? 10.787 -0.159 -17.391 1.00 94.88 83 GLY A C 1
ATOM 679 O O . GLY A 1 83 ? 10.250 0.957 -17.426 1.00 94.88 83 GLY A O 1
ATOM 680 N N . GLY A 1 84 ? 11.834 -0.420 -16.605 1.00 96.44 84 GLY A N 1
ATOM 681 C CA . GLY A 1 84 ? 12.506 0.569 -15.761 1.00 96.44 84 GLY A CA 1
ATOM 682 C C . GLY A 1 84 ? 11.805 0.882 -14.432 1.00 96.44 84 GLY A C 1
ATOM 683 O O . GLY A 1 84 ? 10.769 0.322 -14.080 1.00 96.44 84 GLY A O 1
ATOM 684 N N . PHE A 1 85 ? 12.400 1.802 -13.667 1.00 97.31 85 PHE A N 1
ATOM 685 C CA . PHE A 1 85 ? 11.972 2.147 -12.308 1.00 97.31 85 PHE A CA 1
ATOM 686 C C . PHE A 1 85 ? 11.299 3.514 -12.278 1.00 97.31 85 PHE A C 1
ATOM 688 O O . PHE A 1 85 ? 11.959 4.542 -12.427 1.00 97.31 85 PHE A O 1
ATOM 695 N N . ARG A 1 86 ? 9.980 3.538 -12.068 1.00 96.81 86 ARG A N 1
ATOM 696 C CA . ARG A 1 86 ? 9.197 4.782 -12.054 1.00 96.81 86 ARG A CA 1
ATOM 697 C C . ARG A 1 86 ? 8.399 4.934 -10.763 1.00 96.81 86 ARG A C 1
ATOM 699 O O . ARG A 1 86 ? 7.946 3.955 -10.175 1.00 96.81 86 ARG A O 1
ATOM 706 N N . ARG A 1 87 ? 8.227 6.179 -10.310 1.00 95.56 87 ARG A N 1
ATOM 707 C CA . ARG A 1 87 ? 7.468 6.537 -9.100 1.00 95.56 87 ARG A CA 1
ATOM 708 C C . ARG A 1 87 ? 6.432 7.593 -9.437 1.00 95.56 87 ARG A C 1
ATOM 710 O O . ARG A 1 87 ? 6.698 8.499 -10.222 1.00 95.56 87 ARG A O 1
ATOM 717 N N . LEU A 1 88 ? 5.269 7.497 -8.802 1.00 93.75 88 LEU A N 1
ATOM 718 C CA . LEU A 1 88 ? 4.244 8.524 -8.910 1.00 93.75 88 LEU A CA 1
ATOM 719 C C . LEU A 1 88 ? 4.605 9.724 -8.021 1.00 93.75 88 LEU A C 1
ATOM 721 O O . LEU A 1 88 ? 4.866 9.566 -6.827 1.00 93.75 88 LEU A O 1
ATOM 725 N N . GLY A 1 89 ? 4.569 10.929 -8.590 1.00 90.25 89 GLY A N 1
ATOM 726 C CA . GLY A 1 89 ? 4.646 12.186 -7.842 1.00 90.25 89 GLY A CA 1
ATOM 727 C C . GLY A 1 89 ? 3.337 12.463 -7.102 1.00 90.25 89 GLY A C 1
ATOM 728 O O . GLY A 1 89 ? 2.499 13.229 -7.577 1.00 90.25 89 GLY A O 1
ATOM 729 N N . VAL A 1 90 ? 3.134 11.791 -5.971 1.00 88.88 90 VAL A N 1
ATOM 730 C CA . VAL A 1 90 ? 1.940 11.938 -5.128 1.00 88.88 90 VAL A CA 1
ATOM 731 C C . VAL A 1 90 ? 1.983 13.277 -4.399 1.00 88.88 90 VAL A C 1
ATOM 733 O O . VAL A 1 90 ? 2.926 13.551 -3.657 1.00 88.88 90 VAL A O 1
ATOM 736 N N . ARG A 1 91 ? 0.945 14.101 -4.578 1.00 88.25 91 ARG A N 1
ATOM 737 C CA . ARG A 1 91 ? 0.778 15.325 -3.787 1.00 88.25 91 ARG A CA 1
ATOM 738 C C . ARG A 1 91 ? 0.160 14.980 -2.443 1.00 88.25 91 ARG A C 1
ATOM 740 O O . ARG A 1 91 ? -0.839 14.263 -2.372 1.00 88.25 91 ARG A O 1
ATOM 747 N N . ARG A 1 92 ? 0.742 15.529 -1.386 1.00 86.06 92 ARG A N 1
ATOM 748 C CA . ARG A 1 92 ? 0.277 15.336 -0.018 1.00 86.06 92 ARG A CA 1
ATOM 749 C C . ARG A 1 92 ? -0.056 16.668 0.620 1.00 86.06 92 ARG A C 1
ATOM 751 O O . ARG A 1 92 ? 0.526 17.690 0.260 1.00 86.06 92 ARG A O 1
ATOM 758 N N . THR A 1 93 ? -0.999 16.646 1.547 1.00 83.38 93 THR A N 1
ATOM 759 C CA . THR A 1 93 ? -1.300 17.795 2.392 1.00 83.38 93 THR A CA 1
ATOM 760 C C . THR A 1 93 ? -0.116 18.087 3.314 1.00 83.38 93 THR A C 1
ATOM 762 O O . THR A 1 93 ? 0.716 17.214 3.586 1.00 83.38 93 THR A O 1
ATOM 765 N N . ALA A 1 94 ? -0.008 19.332 3.780 1.00 72.62 94 ALA A N 1
ATOM 766 C CA . ALA A 1 94 ? 0.918 19.644 4.859 1.00 72.62 94 ALA A CA 1
ATOM 767 C C . ALA A 1 94 ? 0.505 18.848 6.105 1.00 72.62 94 ALA A C 1
ATOM 769 O O . ALA A 1 94 ? -0.686 18.654 6.359 1.00 72.62 94 ALA A O 1
ATOM 770 N N . THR A 1 95 ? 1.474 18.377 6.885 1.00 67.50 95 THR A N 1
ATOM 771 C CA . THR A 1 95 ? 1.171 17.869 8.222 1.00 67.50 95 THR A CA 1
ATOM 772 C C . THR A 1 95 ? 0.556 18.998 9.032 1.00 67.50 95 THR A C 1
ATOM 774 O O . THR A 1 95 ? 1.171 20.060 9.141 1.00 67.50 95 THR A O 1
ATOM 777 N N . ALA A 1 96 ? -0.631 18.780 9.604 1.00 55.00 96 ALA A N 1
ATOM 778 C CA . ALA A 1 96 ? -1.075 19.619 10.708 1.00 55.00 96 ALA A CA 1
ATOM 779 C C . ALA A 1 96 ? 0.036 19.564 11.767 1.00 55.00 96 ALA A C 1
ATOM 781 O O . ALA A 1 96 ? 0.450 18.469 12.158 1.00 55.00 96 ALA A O 1
ATOM 782 N N . GLY A 1 97 ? 0.599 20.728 12.103 1.00 47.75 97 GLY A N 1
ATOM 783 C CA . GLY A 1 97 ? 1.612 20.839 13.146 1.00 47.75 97 GLY A CA 1
ATOM 784 C C . GLY A 1 97 ? 1.085 20.210 14.431 1.00 47.75 97 GLY A C 1
ATOM 785 O O . GLY A 1 97 ? -0.107 20.328 14.719 1.00 47.75 97 GLY A O 1
ATOM 786 N N . ALA A 1 98 ? 1.962 19.484 15.122 1.00 38.59 98 ALA A N 1
ATOM 787 C CA . ALA A 1 98 ? 1.693 18.981 16.463 1.00 38.59 98 ALA A CA 1
ATOM 788 C C . ALA A 1 98 ? 1.428 20.139 17.434 1.00 38.59 98 ALA A C 1
ATOM 790 O O . ALA A 1 98 ? 2.080 21.197 17.264 1.00 38.59 98 ALA A O 1
#

Foldseek 3Di:
DPDPVVLLVCLLCQQVDDPQPDDDVVVQVVVQVVCVVVVNDPPPDDRDDDPPPRPDDDFAAFPCVPVQVVVSVVVSVCCNVPNDHDYDPTDHDGPPDD

Sequence (98 aa):
MGSELNRRIFERAFAYFSKNLRNVARDWEQVTRYGKRLGVLAEGFTPNYTNQFLEWTGEGEQADPTGDQKRMVELQKVVAEEGGFRRLGVRRTATAGA

Radius of gyration: 16.88 Å; chains: 1; bounding box: 38×35×40 Å

Organism: Zymoseptoria tritici (strain CBS 115943 / IPO323) (NCBI:txid336722)